Protein AF-A0A924GRB0-F1 (afdb_monomer)

Structure (mmCIF, N/CA/C/O backbone):
data_AF-A0A924GRB0-F1
#
_entry.id   AF-A0A924GRB0-F1
#
loop_
_atom_site.group_PDB
_atom_site.id
_atom_site.type_symbol
_atom_site.label_atom_id
_atom_site.label_alt_id
_atom_site.label_comp_id
_atom_site.label_asym_id
_atom_site.label_entity_id
_atom_site.label_seq_id
_atom_site.pdbx_PDB_ins_code
_atom_site.Cartn_x
_atom_site.Cartn_y
_atom_site.Cartn_z
_atom_site.occupancy
_atom_site.B_iso_or_equiv
_atom_site.auth_seq_id
_atom_site.auth_comp_id
_atom_site.auth_asym_id
_atom_site.auth_atom_id
_atom_site.pdbx_PDB_model_num
ATOM 1 N N . MET A 1 1 ? -19.008 7.420 5.064 1.00 59.38 1 MET A N 1
ATOM 2 C CA . MET A 1 1 ? -17.799 8.095 5.601 1.00 59.38 1 MET A CA 1
ATOM 3 C C . MET A 1 1 ? -17.477 7.684 7.041 1.00 59.38 1 MET A C 1
ATOM 5 O O . MET A 1 1 ? -16.363 7.248 7.277 1.00 59.38 1 MET A O 1
ATOM 9 N N . ARG A 1 2 ? -18.432 7.726 7.989 1.00 64.94 2 ARG A N 1
ATOM 10 C CA . ARG A 1 2 ? -18.192 7.314 9.395 1.00 64.94 2 ARG A CA 1
ATOM 11 C C . ARG A 1 2 ? -17.838 5.828 9.584 1.00 64.94 2 ARG A C 1
ATOM 13 O O . ARG A 1 2 ? -17.140 5.516 10.533 1.00 64.94 2 ARG A O 1
ATOM 20 N N . SER A 1 3 ? -18.315 4.930 8.716 1.00 63.44 3 SER A N 1
ATOM 21 C CA . SER A 1 3 ? -17.946 3.503 8.730 1.00 63.44 3 SER A CA 1
ATOM 22 C C . SER A 1 3 ? -16.498 3.280 8.315 1.00 63.44 3 SER A C 1
ATOM 24 O O . SER A 1 3 ? -15.780 2.607 9.032 1.00 63.44 3 SER A O 1
ATOM 26 N N . GLN A 1 4 ? -16.055 3.934 7.234 1.00 66.75 4 GLN A N 1
ATOM 27 C CA . GLN A 1 4 ? -14.673 3.838 6.763 1.00 66.75 4 GLN A CA 1
ATOM 28 C C . GLN A 1 4 ? -13.696 4.183 7.885 1.00 66.75 4 GLN A C 1
ATOM 30 O O . GLN A 1 4 ? -12.777 3.425 8.125 1.00 66.75 4 GLN A O 1
ATOM 35 N N . LEU A 1 5 ? -13.933 5.270 8.624 1.00 68.75 5 LEU A N 1
ATOM 36 C CA . LEU A 1 5 ? -13.055 5.688 9.723 1.00 68.75 5 LEU A CA 1
ATOM 37 C C . LEU A 1 5 ? -13.031 4.726 10.922 1.00 68.75 5 LEU A C 1
ATOM 39 O O . LEU A 1 5 ? -12.092 4.799 11.703 1.00 68.75 5 LEU A O 1
ATOM 43 N N . ARG A 1 6 ? -14.036 3.855 11.095 1.00 73.12 6 ARG A N 1
ATOM 44 C CA . ARG A 1 6 ? -14.030 2.854 12.177 1.00 73.12 6 ARG A CA 1
ATOM 45 C C . ARG A 1 6 ? -13.131 1.664 11.875 1.00 73.12 6 ARG A C 1
ATOM 47 O O . ARG A 1 6 ? -12.649 1.053 12.811 1.00 73.12 6 ARG A O 1
ATOM 54 N N . ASP A 1 7 ? -12.890 1.375 10.602 1.00 80.81 7 ASP A N 1
ATOM 55 C CA . ASP A 1 7 ? -12.100 0.215 10.170 1.00 80.81 7 ASP A CA 1
ATOM 56 C C . ASP A 1 7 ? -10.597 0.558 10.020 1.00 80.81 7 ASP A C 1
ATOM 58 O O . ASP A 1 7 ? -9.798 -0.253 9.546 1.00 80.81 7 ASP A O 1
ATOM 62 N N . TRP A 1 8 ? -10.202 1.784 10.390 1.00 88.19 8 TRP A N 1
ATOM 63 C CA . TRP A 1 8 ? -8.831 2.293 10.299 1.00 88.19 8 TRP A CA 1
ATOM 64 C C . TRP A 1 8 ? -8.323 2.749 11.668 1.00 88.19 8 TRP A C 1
ATOM 66 O O . TRP A 1 8 ? -8.674 3.829 12.143 1.00 88.19 8 TRP A O 1
ATOM 76 N N . ASP A 1 9 ? -7.435 1.957 12.270 1.00 88.75 9 ASP A N 1
ATOM 77 C CA . ASP A 1 9 ? -6.617 2.391 13.400 1.00 88.75 9 ASP A CA 1
ATOM 78 C C . ASP A 1 9 ? -5.346 3.126 12.919 1.00 88.75 9 ASP A C 1
ATOM 80 O O . ASP A 1 9 ? -4.988 3.129 11.735 1.00 88.75 9 ASP A O 1
ATOM 84 N N . GLN A 1 10 ? -4.643 3.785 13.845 1.00 89.88 10 GLN A N 1
ATOM 85 C CA . GLN A 1 10 ? -3.437 4.557 13.523 1.00 89.88 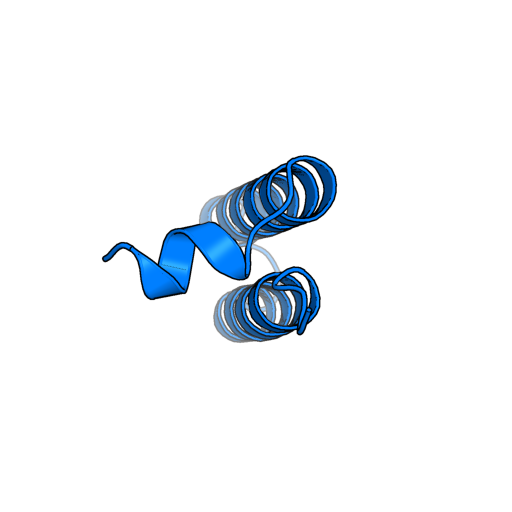10 GLN A CA 1
ATOM 86 C C . GLN A 1 10 ? -2.343 3.682 12.887 1.00 89.88 10 GLN A C 1
ATOM 88 O O . GLN A 1 10 ? -1.642 4.121 11.972 1.00 89.88 10 GLN A O 1
ATOM 93 N N . ALA A 1 11 ? -2.208 2.438 13.351 1.00 91.62 11 ALA A N 1
ATOM 94 C CA . ALA A 1 11 ? -1.209 1.504 12.850 1.00 91.62 11 ALA A CA 1
ATOM 95 C C . ALA A 1 11 ? -1.523 1.047 11.415 1.00 91.62 11 ALA A C 1
ATOM 97 O O . ALA A 1 11 ? -0.635 1.024 10.563 1.00 91.62 11 ALA A O 1
ATOM 98 N N . GLY A 1 12 ? -2.781 0.718 11.126 1.00 93.50 12 GLY A N 1
ATOM 99 C CA . GLY A 1 12 ? -3.281 0.366 9.802 1.00 93.50 12 GLY A CA 1
ATOM 100 C C . GLY A 1 12 ? -3.108 1.505 8.816 1.00 93.50 12 GLY A C 1
ATOM 101 O O . GLY A 1 12 ? -2.581 1.293 7.724 1.00 93.50 12 GLY A O 1
ATOM 102 N N . LEU A 1 13 ? -3.429 2.732 9.230 1.00 93.50 13 LEU A N 1
ATOM 103 C CA . LEU A 1 13 ? -3.228 3.910 8.393 1.00 93.50 13 LEU A CA 1
ATOM 104 C C . LEU A 1 13 ? -1.745 4.126 8.047 1.00 93.50 13 LEU A C 1
ATOM 106 O O . LEU A 1 13 ? -1.412 4.348 6.883 1.00 93.50 13 LEU A O 1
ATOM 110 N N . ALA A 1 14 ? -0.840 4.001 9.024 1.00 95.56 14 ALA A N 1
ATOM 111 C CA . ALA A 1 14 ? 0.601 4.126 8.793 1.00 95.56 14 ALA A CA 1
ATOM 112 C C . ALA A 1 14 ? 1.142 3.046 7.834 1.00 95.56 14 ALA A C 1
ATOM 114 O O . ALA A 1 14 ? 1.963 3.339 6.957 1.00 95.56 14 ALA A O 1
ATOM 115 N N . ARG A 1 15 ? 0.655 1.802 7.959 1.00 96.50 15 ARG A N 1
ATOM 116 C CA . ARG A 1 15 ? 0.998 0.701 7.042 1.00 96.50 15 ARG A CA 1
ATOM 117 C C . ARG A 1 15 ? 0.508 0.976 5.623 1.00 96.50 15 ARG A C 1
ATOM 119 O O . ARG A 1 15 ? 1.291 0.844 4.685 1.00 96.50 15 ARG A O 1
ATOM 126 N N . ALA A 1 16 ? -0.747 1.396 5.465 1.00 97.00 16 ALA A N 1
ATOM 127 C CA . ALA A 1 16 ? -1.320 1.712 4.160 1.00 97.00 16 ALA A CA 1
ATOM 128 C C . ALA A 1 16 ? -0.580 2.867 3.472 1.00 97.00 16 ALA A C 1
ATOM 130 O O . ALA A 1 16 ? -0.238 2.760 2.297 1.00 97.00 16 ALA A O 1
ATOM 131 N N . LEU A 1 17 ? -0.255 3.934 4.210 1.00 97.25 17 LEU A N 1
ATOM 132 C CA . LEU A 1 17 ? 0.504 5.064 3.671 1.00 97.25 17 LEU A CA 1
ATOM 133 C C . LEU A 1 17 ? 1.896 4.634 3.184 1.00 97.25 17 LEU A C 1
ATOM 135 O O . LEU A 1 17 ? 2.335 5.031 2.107 1.00 97.25 17 LEU A O 1
ATOM 139 N N . THR A 1 18 ? 2.568 3.779 3.955 1.00 98.06 18 THR A N 1
AT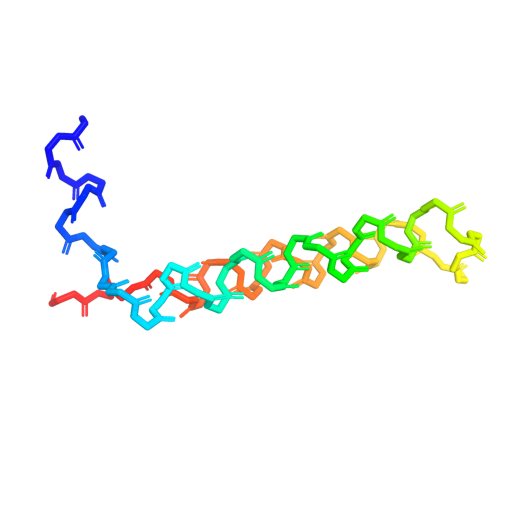OM 140 C CA . THR A 1 18 ? 3.886 3.242 3.591 1.00 98.06 18 THR A CA 1
ATOM 141 C C . THR A 1 18 ? 3.814 2.357 2.344 1.00 98.06 18 THR A C 1
ATOM 143 O O . THR A 1 18 ? 4.687 2.447 1.482 1.00 98.06 18 THR A O 1
ATOM 146 N N . ALA A 1 19 ? 2.777 1.522 2.224 1.00 97.88 19 ALA A N 1
ATOM 147 C CA . ALA A 1 19 ? 2.551 0.686 1.044 1.00 97.88 19 ALA A CA 1
ATOM 148 C C . ALA A 1 19 ? 2.376 1.537 -0.224 1.00 97.88 19 ALA A C 1
ATOM 150 O O . ALA A 1 19 ? 3.015 1.268 -1.241 1.00 97.88 19 ALA A O 1
ATOM 151 N N . VAL A 1 20 ? 1.580 2.607 -0.137 1.00 97.50 20 VAL A N 1
ATOM 152 C CA . VAL A 1 20 ? 1.380 3.562 -1.238 1.00 97.50 20 VAL A CA 1
ATOM 153 C C . VAL A 1 20 ? 2.685 4.263 -1.609 1.00 97.50 20 VAL A C 1
ATOM 155 O O . VAL A 1 20 ? 3.039 4.308 -2.784 1.00 97.50 20 VAL A O 1
ATOM 158 N N . ALA A 1 21 ? 3.438 4.763 -0.626 1.00 97.25 21 ALA A N 1
ATOM 159 C CA . ALA A 1 21 ? 4.707 5.444 -0.882 1.00 97.25 21 ALA A CA 1
ATOM 160 C C . ALA A 1 21 ? 5.736 4.532 -1.574 1.00 97.25 21 ALA A C 1
ATOM 162 O O . ALA A 1 21 ? 6.459 4.976 -2.462 1.00 97.25 21 ALA A O 1
ATOM 163 N N . ARG A 1 22 ? 5.790 3.245 -1.207 1.00 95.50 22 ARG A N 1
ATOM 164 C CA . ARG A 1 22 ? 6.660 2.265 -1.876 1.00 95.50 22 ARG A CA 1
ATOM 165 C C . ARG A 1 22 ? 6.249 2.034 -3.324 1.00 95.50 22 ARG A C 1
ATOM 167 O O . ARG A 1 22 ? 7.104 2.081 -4.200 1.00 95.50 22 ARG A O 1
ATOM 174 N N . ALA A 1 23 ? 4.958 1.827 -3.5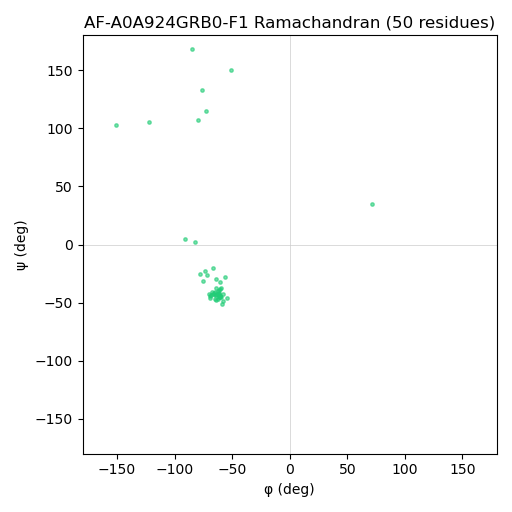71 1.00 96.12 23 ALA A N 1
ATOM 175 C CA . ALA A 1 23 ? 4.451 1.631 -4.924 1.00 96.12 23 ALA A CA 1
ATOM 176 C C . ALA A 1 23 ? 4.712 2.852 -5.816 1.00 96.12 23 ALA A C 1
ATOM 178 O O . ALA A 1 23 ? 5.104 2.696 -6.966 1.00 96.12 23 ALA A O 1
ATOM 179 N N . ASP A 1 24 ? 4.574 4.065 -5.275 1.00 95.44 24 ASP A N 1
ATOM 180 C CA . ASP A 1 24 ? 4.881 5.307 -5.989 1.00 95.44 24 ASP A CA 1
ATOM 181 C C . ASP A 1 24 ? 6.354 5.376 -6.424 1.00 95.44 24 ASP A C 1
ATOM 183 O O . ASP A 1 24 ? 6.647 5.690 -7.578 1.00 95.44 24 ASP A O 1
ATOM 187 N N . VAL A 1 25 ? 7.281 5.007 -5.532 1.00 94.38 25 VAL A N 1
ATOM 188 C CA . VAL A 1 25 ? 8.714 4.912 -5.850 1.00 94.38 25 VAL A CA 1
ATOM 189 C C . VAL A 1 25 ? 8.982 3.838 -6.905 1.00 94.38 25 VAL A C 1
ATOM 191 O O . VAL A 1 25 ? 9.748 4.086 -7.831 1.00 94.38 25 VAL A O 1
ATOM 194 N N . GLU A 1 26 ? 8.350 2.668 -6.803 1.00 92.69 26 GLU A N 1
ATOM 195 C CA . GLU A 1 26 ? 8.521 1.577 -7.772 1.00 92.69 26 GLU A CA 1
ATOM 196 C C . GLU A 1 26 ? 7.996 1.965 -9.166 1.00 92.69 26 GLU A C 1
ATOM 198 O O . GLU A 1 26 ? 8.685 1.748 -10.161 1.00 92.69 26 GLU A O 1
ATOM 203 N N . VAL A 1 27 ? 6.825 2.601 -9.253 1.00 91.81 27 VAL A N 1
ATOM 204 C CA . VAL A 1 27 ? 6.231 3.046 -10.526 1.00 91.81 27 VAL A CA 1
ATOM 205 C C . VAL A 1 27 ? 7.047 4.179 -11.154 1.00 91.81 27 VAL A C 1
ATOM 207 O O . VAL A 1 27 ? 7.310 4.155 -12.355 1.00 91.81 27 VAL A O 1
ATOM 210 N N . LYS A 1 28 ? 7.478 5.166 -10.358 1.00 87.12 28 LYS A N 1
ATOM 211 C CA . LYS A 1 28 ? 8.259 6.315 -10.851 1.00 87.12 28 LYS A CA 1
ATOM 212 C C . LYS A 1 28 ? 9.715 5.966 -11.155 1.00 87.12 28 LYS A C 1
ATOM 214 O O . LYS A 1 28 ? 10.307 6.569 -12.044 1.00 87.12 28 LYS A O 1
ATOM 219 N N . GLY A 1 29 ? 10.293 5.015 -10.424 1.00 81.56 29 GLY A N 1
ATOM 220 C CA . GLY A 1 29 ? 11.691 4.596 -10.542 1.00 81.56 29 GLY A CA 1
ATOM 221 C C . GLY A 1 29 ? 11.968 3.593 -11.663 1.00 81.56 29 G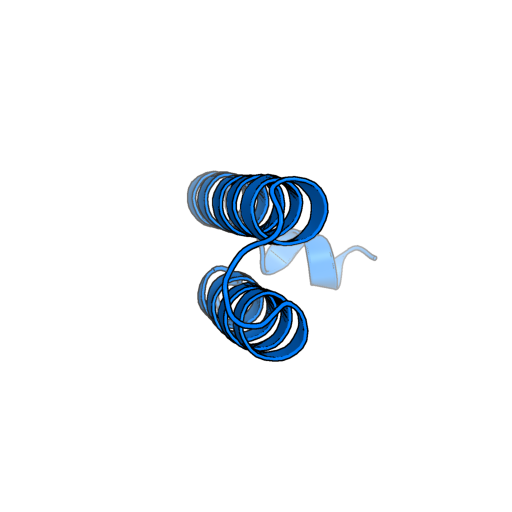LY A C 1
ATOM 222 O O . GLY A 1 29 ? 13.105 3.146 -11.789 1.00 81.56 29 GLY A O 1
ATOM 223 N N . GLY A 1 30 ? 10.959 3.222 -12.460 1.00 70.7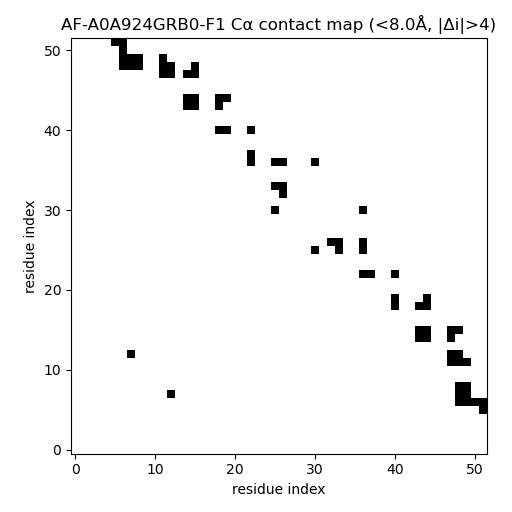5 30 GLY A N 1
ATOM 224 C CA . GLY A 1 30 ? 11.102 2.208 -13.507 1.00 70.75 30 GLY A CA 1
ATOM 225 C C . GLY A 1 30 ? 11.242 0.789 -12.951 1.00 70.75 30 GLY A C 1
ATOM 226 O O .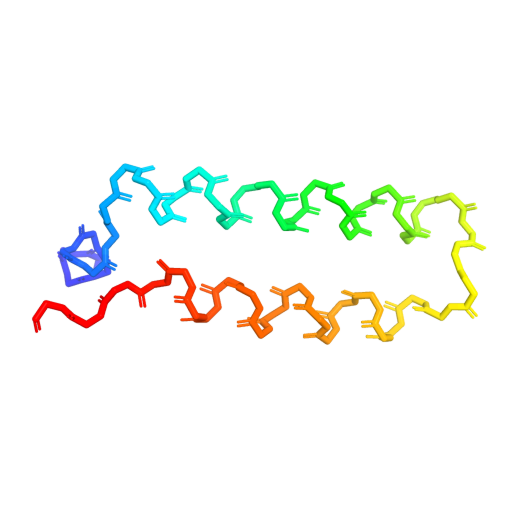 GLY A 1 30 ? 11.987 -0.017 -13.505 1.00 70.75 30 GLY A O 1
ATOM 227 N N . GLY A 1 31 ? 10.567 0.487 -11.836 1.00 64.75 31 GLY A N 1
ATOM 228 C CA . GLY A 1 31 ? 10.480 -0.865 -11.291 1.00 64.75 31 GLY A CA 1
ATOM 229 C C . GLY A 1 31 ? 10.033 -1.873 -12.353 1.00 64.75 31 GLY A C 1
ATOM 230 O O . GLY A 1 31 ? 9.312 -1.528 -13.287 1.00 64.75 31 GLY A O 1
ATOM 231 N N . ALA A 1 32 ? 10.475 -3.125 -12.206 1.00 68.69 32 ALA A N 1
ATOM 232 C CA . ALA A 1 32 ? 10.390 -4.144 -13.257 1.00 68.69 32 ALA A CA 1
ATOM 233 C C . ALA A 1 32 ? 8.968 -4.397 -13.797 1.00 68.69 32 ALA A C 1
ATOM 235 O O . ALA A 1 32 ? 8.824 -4.780 -14.954 1.00 68.69 32 ALA A O 1
ATOM 236 N N . ASP A 1 33 ? 7.938 -4.173 -12.973 1.00 89.69 33 ASP A N 1
ATOM 237 C CA . ASP A 1 33 ? 6.533 -4.290 -13.360 1.00 89.69 33 ASP A CA 1
ATOM 238 C C . ASP A 1 33 ? 5.648 -3.325 -12.530 1.00 89.69 33 ASP A C 1
ATOM 240 O O . ASP A 1 33 ? 5.347 -3.594 -11.359 1.00 89.69 33 ASP A O 1
ATOM 244 N N . PRO A 1 34 ? 5.217 -2.191 -13.115 1.00 90.31 34 PRO A N 1
ATOM 245 C CA . PRO A 1 34 ? 4.315 -1.238 -12.469 1.00 90.31 34 PRO A CA 1
ATOM 246 C C . PRO A 1 34 ? 2.954 -1.829 -12.077 1.00 90.31 34 PRO A C 1
ATOM 248 O O . PRO A 1 34 ? 2.377 -1.413 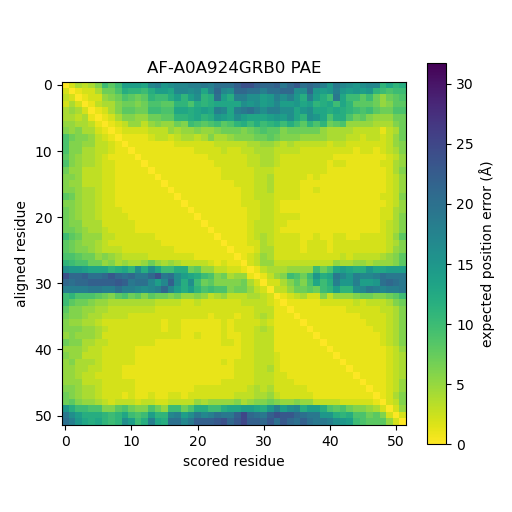-11.072 1.00 90.31 34 PRO A O 1
ATOM 251 N N . ALA A 1 35 ? 2.427 -2.791 -12.840 1.00 92.88 35 ALA A N 1
ATOM 252 C CA . ALA A 1 35 ? 1.144 -3.415 -12.534 1.00 92.88 35 ALA A CA 1
ATOM 253 C C . ALA A 1 35 ? 1.264 -4.299 -11.289 1.00 92.88 35 ALA A C 1
ATOM 255 O O . ALA A 1 35 ? 0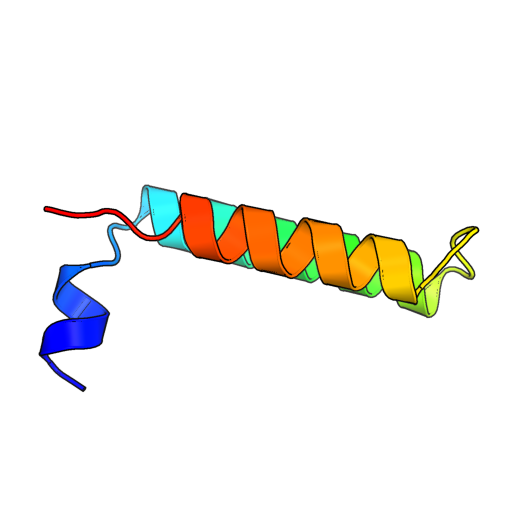.437 -4.203 -10.382 1.00 92.88 35 ALA A O 1
ATOM 256 N N . TYR A 1 36 ? 2.346 -5.070 -11.190 1.00 93.88 36 TYR A N 1
ATOM 257 C CA . TYR A 1 36 ? 2.642 -5.872 -10.005 1.00 93.88 36 TYR A CA 1
ATOM 258 C C . TYR A 1 36 ? 2.888 -5.016 -8.748 1.00 93.88 36 TYR A C 1
ATOM 260 O O . TYR A 1 36 ? 2.472 -5.379 -7.643 1.00 93.88 36 TYR A O 1
ATOM 268 N N . ALA A 1 37 ? 3.540 -3.856 -8.890 1.00 95.25 37 ALA A N 1
ATOM 269 C CA . ALA A 1 37 ? 3.709 -2.901 -7.791 1.00 95.25 37 ALA A CA 1
ATOM 270 C C . ALA A 1 37 ? 2.352 -2.413 -7.250 1.00 95.25 37 ALA A C 1
ATOM 272 O O . ALA A 1 37 ? 2.119 -2.412 -6.036 1.00 95.25 37 ALA A O 1
ATOM 273 N N . LEU A 1 38 ? 1.430 -2.060 -8.151 1.00 95.56 38 LEU A N 1
ATOM 274 C CA . LEU A 1 38 ? 0.076 -1.635 -7.797 1.00 95.56 38 LEU A CA 1
ATOM 275 C C . LEU A 1 38 ? -0.756 -2.774 -7.195 1.00 95.56 38 LEU A C 1
ATOM 277 O O . LEU A 1 38 ? -1.458 -2.553 -6.209 1.00 95.56 38 LEU A O 1
ATOM 281 N N . GLU A 1 39 ? -0.658 -3.990 -7.731 1.00 97.19 39 GLU A N 1
ATOM 282 C CA . GLU A 1 39 ? -1.351 -5.162 -7.189 1.00 97.19 39 GLU A CA 1
ATOM 283 C C . GLU A 1 39 ? -0.938 -5.422 -5.734 1.00 97.19 39 GLU A C 1
ATOM 285 O O . GLU A 1 39 ? -1.788 -5.476 -4.839 1.00 97.19 39 GLU A O 1
ATOM 290 N N . ARG A 1 40 ? 0.375 -5.484 -5.463 1.00 96.62 40 ARG A N 1
ATOM 291 C CA . ARG A 1 40 ? 0.886 -5.630 -4.091 1.00 96.62 40 ARG A CA 1
ATOM 292 C C . ARG A 1 40 ? 0.423 -4.499 -3.183 1.00 96.62 40 ARG A C 1
ATOM 294 O O . ARG A 1 40 ? 0.049 -4.765 -2.041 1.00 96.62 40 ARG A O 1
ATOM 301 N N . MET A 1 41 ? 0.445 -3.257 -3.664 1.00 97.56 41 MET A N 1
ATOM 302 C CA . MET A 1 41 ? -0.018 -2.102 -2.897 1.00 97.56 41 MET A CA 1
ATOM 303 C C . MET A 1 41 ? -1.480 -2.267 -2.473 1.00 97.56 41 MET A C 1
ATOM 305 O O . MET A 1 41 ? -1.796 -2.086 -1.298 1.00 97.56 41 MET A O 1
ATOM 309 N N . VAL A 1 42 ? -2.366 -2.640 -3.400 1.00 97.06 42 VAL A N 1
ATOM 310 C CA . VAL A 1 42 ? -3.795 -2.826 -3.113 1.00 97.06 42 VAL A CA 1
ATOM 311 C C . VAL A 1 42 ? -4.005 -3.924 -2.074 1.00 97.06 42 VAL A C 1
ATOM 313 O O . VAL A 1 42 ? -4.744 -3.710 -1.113 1.00 97.06 42 VAL A O 1
ATOM 316 N N . LEU A 1 43 ? -3.315 -5.061 -2.207 1.00 97.31 43 LEU A N 1
ATOM 317 C CA . LEU A 1 43 ? -3.390 -6.154 -1.233 1.00 97.31 43 LEU A CA 1
ATOM 318 C C . LEU A 1 43 ? -2.916 -5.715 0.160 1.00 97.31 43 LEU A C 1
ATOM 320 O O . LEU A 1 43 ? -3.566 -6.018 1.160 1.00 97.31 43 LEU A O 1
ATOM 324 N N . GLN A 1 44 ? -1.822 -4.952 0.240 1.00 97.12 44 GLN A N 1
ATOM 325 C CA . GLN A 1 44 ? -1.298 -4.434 1.507 1.00 97.12 44 GLN A CA 1
ATOM 326 C C . GLN A 1 44 ? -2.237 -3.415 2.158 1.00 97.12 44 GLN A C 1
ATOM 328 O O . GLN A 1 44 ? -2.452 -3.474 3.366 1.00 97.12 44 GLN A O 1
ATOM 333 N N . VAL A 1 45 ? -2.823 -2.500 1.380 1.00 96.06 45 VAL A N 1
ATOM 334 C CA . VAL A 1 45 ? -3.801 -1.520 1.879 1.00 96.06 45 VAL A CA 1
ATOM 335 C C . VAL A 1 45 ? -5.074 -2.223 2.354 1.00 96.06 45 VAL A C 1
ATOM 337 O O . VAL A 1 45 ? -5.595 -1.888 3.416 1.00 96.06 45 VAL A O 1
ATOM 340 N N . ALA A 1 46 ? -5.551 -3.227 1.614 1.00 94.44 46 ALA A N 1
ATOM 341 C CA . ALA A 1 46 ? -6.715 -4.017 2.001 1.00 94.44 46 ALA A CA 1
ATOM 342 C C . ALA A 1 46 ? -6.474 -4.795 3.303 1.00 94.44 46 ALA A C 1
ATOM 344 O O . ALA A 1 46 ? -7.339 -4.782 4.172 1.00 94.44 46 ALA A O 1
ATOM 345 N N . ALA A 1 47 ? -5.294 -5.404 3.465 1.00 93.25 47 ALA A N 1
ATOM 346 C CA . ALA A 1 47 ? -4.905 -6.112 4.685 1.00 93.25 47 ALA A CA 1
ATOM 347 C C . ALA A 1 47 ? -4.616 -5.172 5.870 1.00 93.25 47 ALA A C 1
ATOM 349 O O . ALA A 1 47 ? -4.734 -5.568 7.027 1.00 93.25 47 ALA A O 1
ATOM 350 N N . ALA A 1 48 ? -4.211 -3.927 5.602 1.00 93.62 48 ALA A N 1
ATOM 351 C CA . ALA A 1 48 ? -3.969 -2.930 6.639 1.00 93.62 48 ALA A CA 1
ATOM 352 C C . ALA A 1 48 ? -5.264 -2.381 7.250 1.00 93.62 48 ALA A C 1
ATOM 354 O O . ALA A 1 48 ? -5.221 -1.894 8.382 1.00 93.62 48 ALA A O 1
ATOM 355 N N . ARG A 1 49 ? -6.382 -2.477 6.522 1.00 89.19 49 ARG A N 1
ATOM 356 C CA . ARG A 1 49 ? -7.717 -2.147 7.013 1.00 89.19 49 ARG A CA 1
ATOM 357 C C . ARG A 1 49 ? -8.174 -3.237 7.983 1.00 89.19 49 ARG A C 1
ATOM 359 O O . ARG A 1 49 ? -8.337 -4.391 7.595 1.00 89.19 49 ARG A O 1
ATOM 366 N N . GLY A 1 50 ? -8.340 -2.872 9.249 1.00 74.38 50 GLY A N 1
ATOM 367 C CA . GLY A 1 50 ? -8.763 -3.798 10.292 1.00 74.38 50 GLY A CA 1
ATOM 368 C C . GLY A 1 50 ? -10.258 -4.074 10.193 1.00 74.38 50 GLY A C 1
ATOM 369 O O . GLY A 1 50 ? -11.060 -3.150 10.084 1.00 74.38 50 GLY A O 1
ATOM 370 N N . HIS A 1 51 ? -10.642 -5.343 10.267 1.00 62.66 51 HIS A N 1
ATOM 371 C CA . HIS A 1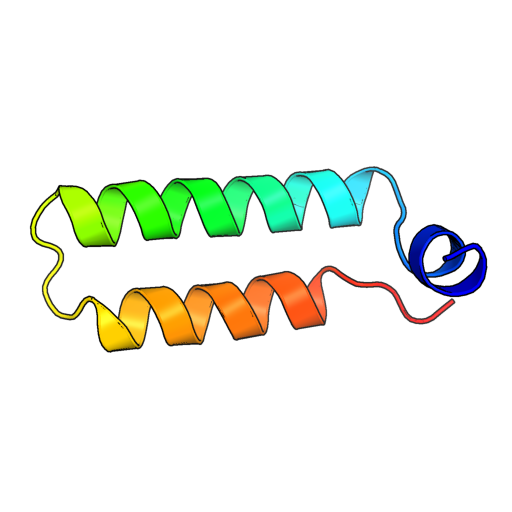 51 ? -11.985 -5.694 10.709 1.00 62.66 51 HIS A CA 1
ATOM 372 C C . HIS A 1 51 ? -11.964 -5.608 12.235 1.00 62.66 51 HIS A C 1
ATOM 374 O O . HIS A 1 51 ? -11.302 -6.422 12.876 1.00 62.66 51 HIS A O 1
ATOM 380 N N . HIS A 1 52 ? -12.593 -4.575 12.793 1.00 52.31 52 HIS A N 1
ATOM 381 C CA . HIS A 1 52 ? -12.967 -4.596 14.205 1.00 52.31 52 HIS A CA 1
ATOM 382 C C . HIS A 1 52 ? -13.940 -5.746 14.474 1.00 52.31 52 HIS A C 1
ATOM 384 O O . HIS A 1 52 ? -14.815 -5.984 13.606 1.00 52.31 52 HIS A O 1
#

Secondary structure (DSSP, 8-state):
-TTGGGS--HHHHHHHHHHHHHHHHHHHTT-S-HHHHHHHHHHHHHHHS---

Solvent-accessible surface area (backbone atoms only — not comparable to full-atom values): 2863 Å² total; per-residue (Å²): 112,76,65,65,61,66,30,47,52,75,67,26,48,54,49,27,52,51,36,48,54,50,29,52,49,35,52,75,69,66,41,99,48,52,65,60,37,48,53,52,26,52,54,47,36,58,68,28,44,46,84,123

Sequence (52 aa):
MRSQLRDWDQAGLARALTAVARADVEVKGGGADPAYALERMVLQVAAARGHH

Radius of gyration: 12.37 Å; Cα contacts (8 Å, |Δi|>4): 37; chains: 1; bounding box: 30×14×28 Å

pLDDT: mean 87.21, std 12.57, range [52.31, 98.06]

Foldseek 3Di:
DVVQVVQADPQLVVQLVVLVVQLVCCCVVVHVDNVVSVVSSVVRNVVSRHDD

Mean predicted aligned error: 5.0 Å